Protein AF-A0A6N9Q193-F1 (afdb_monomer)

pLDDT: mean 86.55, std 9.59, range [62.59, 97.06]

Mean predicted aligned error: 6.19 Å

Solvent-accessible surface area (backbone atoms only — not comparable to full-atom values): 5959 Å² total; per-residue (Å²): 105,60,53,80,72,60,78,44,88,78,86,86,87,88,78,90,61,65,81,61,43,53,80,75,41,72,64,43,74,45,70,55,97,93,36,81,71,45,73,40,44,24,64,43,52,69,76,60,43,81,44,71,67,53,40,37,56,54,57,50,59,82,77,94,50,96,78,48,90,79,60,78,76,49,72,72,83,84,75,85,73,52,82,93,62,60,80,131

Foldseek 3Di:
DCVVVVVDVDDDDDDLDLVVCLVPHQKDFDDALNDGPDIDGSVCLQPPNDGPVSVQSNQQDDDDDVPCPPPDRRHDDDDGADSVDGDD

Sequence (88 aa):
ELMEKGFIKSMIFITHELPLLYNVTDDIMVMYAGQIVERGTAKEMVFDPIHPYSKGLMGSIIVPEEGTRETKLEAIPGTPPNLKHPPA

Secondary structure (DSSP, 8-state):
-TTTTTS--------S-HHHHHHH-SEEEEEETTEEEEEEEHHHHHHS--SHHHHHHHHTPPP--TTGGGPPP-PPPS----TTS---

Nearest PDB structures (foldseek):
  7z16-assembly1_J  TM=9.509E-01  e=3.028E-03  Escherichia coli
  8wdb-assembly1_D  TM=9.334E-01  e=4.275E-03  Mycobacterium tuberculosis H37Rv
  8wd9-assembly1_D  TM=8.784E-01  e=3.388E-02  Mycobacterium tuberculosis H37Rv
  4u00-assembly1_A  TM=8.670E-01  e=4.464E-02  Thermus thermophilus HB8
  3fvq-assembly1_A  TM=6.217E-01  e=1.347E-01  Neisseria gonorrhoeae FA 1090

Radius of gyration: 15.95 Å; Cα contacts (8 Å, |Δi|>4): 77; chains: 1; bounding box: 36×30×44 Å

Structure (mmCIF, N/CA/C/O backbone):
data_AF-A0A6N9Q193-F1
#
_entry.id   AF-A0A6N9Q193-F1
#
loop_
_atom_site.group_PDB
_atom_site.id
_atom_site.type_symbol
_atom_site.label_atom_id
_atom_site.label_alt_id
_atom_site.label_comp_id
_atom_site.label_asym_id
_atom_site.label_entity_id
_atom_site.label_seq_id
_atom_site.pdbx_PDB_ins_code
_atom_site.Cartn_x
_atom_site.Cartn_y
_atom_site.Cartn_z
_atom_site.occupancy
_atom_site.B_iso_or_equiv
_atom_site.auth_seq_id
_atom_site.auth_comp_id
_atom_site.auth_asym_id
_atom_site.auth_atom_id
_atom_site.pdbx_PDB_model_num
ATOM 1 N N . GLU A 1 1 ? -8.157 12.713 17.573 1.00 71.12 1 GLU A N 1
ATOM 2 C CA . GLU A 1 1 ? -9.383 13.019 18.349 1.00 71.12 1 GLU A CA 1
ATOM 3 C C . GLU A 1 1 ? -10.553 12.040 18.200 1.00 71.12 1 GLU A C 1
ATOM 5 O O . GLU A 1 1 ? -10.907 11.420 19.191 1.00 71.12 1 GLU A O 1
ATOM 10 N N . LEU A 1 2 ? -11.207 11.888 17.036 1.00 84.69 2 LEU A N 1
ATOM 11 C CA . LEU A 1 2 ? -12.426 11.050 16.942 1.00 84.69 2 LEU A CA 1
ATOM 12 C C . LEU A 1 2 ? -12.164 9.540 17.099 1.00 84.69 2 LEU A C 1
ATOM 14 O O . LEU A 1 2 ? -12.970 8.843 17.715 1.00 84.69 2 LEU A O 1
ATOM 18 N N . MET A 1 3 ? -11.035 9.049 16.574 1.00 83.88 3 MET A N 1
ATOM 19 C CA . MET A 1 3 ? -10.583 7.667 16.794 1.00 83.88 3 MET A CA 1
ATOM 20 C C . MET A 1 3 ? -10.124 7.447 18.241 1.00 83.88 3 MET A C 1
ATOM 22 O O . MET A 1 3 ? -10.534 6.479 18.866 1.00 83.88 3 MET A O 1
ATOM 26 N N . GLU A 1 4 ? -9.360 8.383 18.815 1.00 83.19 4 GLU A N 1
ATOM 27 C CA . GLU A 1 4 ? -8.894 8.307 20.214 1.00 83.19 4 GLU A CA 1
ATOM 28 C C . GLU A 1 4 ? -10.047 8.316 21.224 1.00 83.19 4 GLU A C 1
ATOM 30 O O . GLU A 1 4 ? -10.014 7.585 22.208 1.00 83.19 4 GLU A O 1
ATOM 35 N N . LYS A 1 5 ? -11.100 9.104 20.965 1.00 91.94 5 LYS A N 1
ATOM 36 C CA . LYS A 1 5 ? -12.331 9.112 21.773 1.00 91.94 5 LYS A CA 1
ATOM 37 C C . LYS A 1 5 ? -13.198 7.859 21.559 1.00 91.94 5 LYS A C 1
ATOM 39 O O . LYS A 1 5 ? -14.223 7.719 22.218 1.00 91.94 5 LYS A O 1
ATOM 44 N N . GLY A 1 6 ? -12.819 6.961 20.644 1.00 88.88 6 GLY A N 1
ATOM 45 C CA . GLY A 1 6 ? -13.503 5.690 20.390 1.00 88.88 6 GLY A CA 1
ATOM 46 C C . GLY A 1 6 ? -14.796 5.791 19.575 1.00 88.88 6 GLY A C 1
ATOM 47 O O . GLY A 1 6 ? -15.507 4.795 19.443 1.00 88.88 6 GLY A O 1
ATOM 48 N N . PHE A 1 7 ? -15.112 6.962 19.010 1.00 93.12 7 PHE A N 1
ATOM 49 C CA . PHE A 1 7 ? -16.292 7.136 18.154 1.00 93.12 7 PHE A CA 1
ATOM 50 C C . PHE A 1 7 ? -16.106 6.497 16.774 1.00 93.12 7 PHE A C 1
ATOM 52 O O . PHE A 1 7 ? -17.068 6.006 16.187 1.00 93.12 7 PHE A O 1
ATOM 59 N N . ILE A 1 8 ? -14.870 6.473 16.268 1.00 91.12 8 ILE A N 1
ATOM 60 C CA . ILE A 1 8 ? -14.497 5.804 15.017 1.00 91.12 8 ILE A CA 1
ATOM 61 C C . ILE A 1 8 ? -13.609 4.608 15.362 1.00 91.12 8 ILE A C 1
ATOM 63 O O . ILE A 1 8 ? -12.551 4.783 15.958 1.00 91.12 8 ILE A O 1
ATOM 67 N N . LYS A 1 9 ? -14.037 3.399 14.978 1.00 90.94 9 LYS A N 1
ATOM 68 C CA . LYS A 1 9 ? -13.303 2.145 15.241 1.00 90.94 9 LYS A CA 1
ATOM 69 C C . LYS A 1 9 ? -12.427 1.677 14.079 1.00 90.94 9 LYS A C 1
ATOM 71 O O . LYS A 1 9 ? -11.508 0.901 14.293 1.00 90.94 9 LYS A O 1
ATOM 76 N N . SER A 1 10 ? -12.743 2.097 12.858 1.00 92.62 10 SER A N 1
ATOM 77 C CA . SER A 1 10 ? -12.024 1.729 11.638 1.00 92.62 10 SER A CA 1
ATOM 78 C C . SER A 1 10 ? -12.263 2.795 10.574 1.00 92.62 10 SER A C 1
ATOM 80 O O . SER A 1 10 ? -13.299 3.468 10.588 1.00 92.62 10 SER A O 1
ATOM 82 N N . MET A 1 11 ? -11.300 2.953 9.672 1.00 92.25 11 MET A N 1
ATOM 83 C CA . MET A 1 11 ? -11.359 3.880 8.553 1.00 92.25 11 MET A CA 1
ATOM 84 C C . MET A 1 11 ? -10.770 3.211 7.315 1.00 92.25 11 MET A C 1
ATOM 86 O O . MET A 1 11 ? -9.807 2.456 7.415 1.00 92.25 11 MET A O 1
ATOM 90 N N . ILE A 1 12 ? -11.355 3.497 6.154 1.00 93.75 12 ILE A N 1
ATOM 91 C CA . ILE A 1 12 ? -10.834 3.066 4.859 1.00 93.75 12 ILE A CA 1
ATOM 92 C C . ILE A 1 12 ? -10.483 4.321 4.073 1.00 93.75 12 ILE A C 1
ATOM 94 O O . ILE A 1 12 ? -11.328 5.198 3.890 1.00 93.75 12 ILE A O 1
ATOM 98 N N . PHE A 1 13 ? -9.243 4.383 3.599 1.00 93.75 13 PHE A N 1
ATOM 99 C CA . PHE A 1 13 ? -8.766 5.433 2.711 1.00 93.75 13 PHE A CA 1
ATOM 100 C C . PHE A 1 13 ? -8.665 4.895 1.287 1.00 93.75 13 PHE A C 1
ATOM 102 O O . PHE A 1 13 ? -8.159 3.797 1.067 1.00 93.75 13 PHE A O 1
ATOM 109 N N . ILE A 1 14 ? -9.137 5.679 0.317 1.00 94.06 14 ILE A N 1
ATOM 110 C CA . ILE A 1 14 ? -9.031 5.366 -1.110 1.00 94.06 14 ILE A CA 1
ATOM 111 C C . ILE A 1 14 ? -8.281 6.516 -1.771 1.00 94.06 14 ILE A C 1
ATOM 113 O O . ILE A 1 14 ? -8.730 7.660 -1.734 1.00 94.06 14 ILE A O 1
ATOM 117 N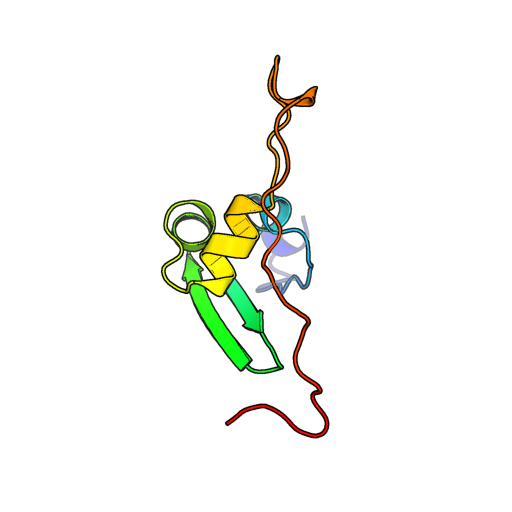 N . THR A 1 15 ? -7.126 6.214 -2.356 1.00 91.56 15 THR A N 1
ATOM 118 C CA . THR A 1 15 ? -6.265 7.190 -3.030 1.00 91.56 15 THR A CA 1
ATOM 119 C C . THR A 1 15 ? -5.445 6.512 -4.125 1.00 91.56 15 THR A C 1
ATOM 121 O O . THR A 1 15 ? -5.328 5.288 -4.155 1.00 91.56 15 THR A O 1
ATOM 124 N N . HIS A 1 16 ? -4.883 7.318 -5.021 1.00 89.88 16 HIS A N 1
ATOM 125 C CA . HIS A 1 16 ? -3.866 6.905 -5.991 1.00 89.88 16 HIS A CA 1
ATOM 126 C C . HIS A 1 16 ? -2.434 7.155 -5.483 1.00 89.88 16 HIS A C 1
ATOM 128 O O . HIS A 1 16 ? -1.484 6.656 -6.074 1.00 89.88 16 HIS A O 1
ATOM 134 N N . GLU A 1 17 ? -2.278 7.897 -4.383 1.00 82.88 17 GLU A N 1
ATOM 135 C CA . GLU A 1 17 ? -0.986 8.271 -3.802 1.00 82.88 17 GLU A CA 1
ATOM 136 C C . GLU A 1 17 ? -0.577 7.295 -2.690 1.00 82.88 17 GLU A C 1
ATOM 138 O O . GLU A 1 17 ? -0.977 7.430 -1.531 1.00 82.88 17 GLU A 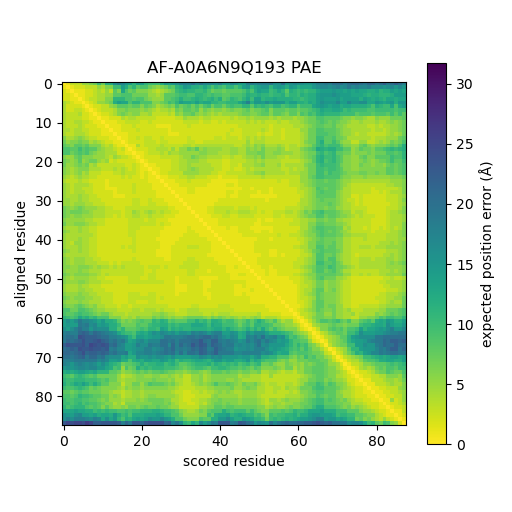O 1
ATOM 143 N N . LEU A 1 18 ? 0.237 6.301 -3.040 1.00 81.06 18 LEU A N 1
ATOM 144 C CA . LEU A 1 18 ? 0.731 5.278 -2.111 1.00 81.06 18 LEU A CA 1
ATOM 145 C C . LEU A 1 18 ? 1.635 5.809 -0.973 1.00 81.06 18 LEU A C 1
ATOM 147 O O . LEU A 1 18 ? 1.481 5.311 0.145 1.00 81.06 18 LEU A O 1
ATOM 151 N N . PRO A 1 19 ? 2.507 6.830 -1.161 1.00 76.25 19 PRO A N 1
ATOM 152 C CA . PRO A 1 19 ? 3.336 7.370 -0.071 1.00 76.25 19 PRO A CA 1
ATOM 153 C C . PRO A 1 19 ? 2.527 7.915 1.106 1.00 76.25 19 PRO A C 1
ATOM 155 O O . PRO A 1 19 ? 2.968 7.872 2.256 1.00 76.25 19 PRO A O 1
ATOM 158 N N . LEU A 1 20 ? 1.327 8.430 0.826 1.00 84.25 20 LEU A N 1
ATOM 159 C CA . LEU A 1 20 ? 0.427 8.929 1.856 1.00 84.25 20 LEU A CA 1
ATOM 160 C C . LEU A 1 20 ? -0.054 7.787 2.757 1.00 84.25 20 LEU A C 1
ATOM 162 O O . LEU A 1 20 ? -0.079 7.941 3.978 1.00 84.25 20 LEU A O 1
ATOM 166 N N . LEU A 1 21 ? -0.407 6.644 2.160 1.00 87.19 21 LEU A N 1
ATOM 167 C CA . LEU A 1 21 ? -1.001 5.514 2.875 1.00 87.19 21 LEU A CA 1
ATOM 168 C C . LEU A 1 21 ? -0.056 4.909 3.912 1.00 87.19 21 LEU A C 1
ATOM 170 O O . LEU A 1 21 ? -0.520 4.534 4.987 1.00 87.19 21 LEU A O 1
ATOM 174 N N . TYR A 1 22 ? 1.254 4.905 3.648 1.00 87.06 22 TYR A N 1
ATOM 175 C CA . TYR A 1 22 ? 2.259 4.399 4.589 1.00 87.06 22 TYR A CA 1
ATOM 176 C C . TYR A 1 22 ? 2.158 5.026 5.988 1.00 87.06 22 TYR A C 1
ATOM 178 O O . TYR A 1 22 ? 2.393 4.360 6.990 1.00 87.06 22 TYR A O 1
ATOM 186 N N . ASN A 1 23 ? 1.797 6.310 6.059 1.00 87.31 23 ASN A N 1
ATOM 187 C CA . ASN A 1 23 ? 1.783 7.070 7.309 1.00 87.31 23 ASN A CA 1
ATOM 188 C C . ASN A 1 23 ? 0.419 7.074 8.013 1.00 87.31 23 ASN A C 1
ATOM 190 O O . ASN A 1 23 ? 0.326 7.545 9.145 1.00 87.31 23 ASN A O 1
ATOM 194 N N . VAL A 1 24 ? -0.645 6.619 7.343 1.00 90.56 24 VAL A N 1
ATOM 195 C CA . VAL A 1 24 ? -2.031 6.793 7.821 1.00 90.56 24 VAL A CA 1
ATOM 196 C C . VAL A 1 24 ? -2.835 5.496 7.875 1.00 90.56 24 VAL A C 1
ATOM 198 O O . VAL A 1 24 ? -3.990 5.524 8.297 1.00 90.56 24 VAL A O 1
ATOM 201 N N . THR A 1 25 ? -2.256 4.371 7.448 1.00 94.12 25 THR A N 1
ATOM 202 C CA . THR A 1 25 ? -2.931 3.066 7.414 1.00 94.12 25 THR A CA 1
ATOM 203 C C . THR A 1 25 ? -2.070 1.960 8.005 1.00 94.12 25 THR A C 1
ATOM 205 O O . THR A 1 25 ? -0.846 2.001 7.907 1.00 94.12 25 THR A O 1
ATOM 208 N N . ASP A 1 26 ? -2.725 0.957 8.592 1.00 94.69 26 ASP A N 1
ATOM 209 C CA . ASP A 1 26 ? -2.074 -0.272 9.060 1.00 94.69 26 ASP A CA 1
ATOM 210 C C . ASP A 1 26 ? -1.840 -1.258 7.897 1.00 94.69 26 ASP A C 1
ATOM 212 O O . ASP A 1 26 ? -0.759 -1.831 7.746 1.00 94.69 26 ASP A O 1
ATOM 216 N N . ASP A 1 27 ? -2.853 -1.398 7.036 1.00 95.50 27 ASP A N 1
ATOM 217 C CA . ASP A 1 27 ? -2.894 -2.297 5.882 1.00 95.50 27 ASP A CA 1
ATOM 218 C C . ASP A 1 27 ? -3.098 -1.502 4.585 1.00 95.50 27 ASP A C 1
ATOM 220 O O . ASP A 1 27 ? -3.887 -0.554 4.541 1.00 95.50 27 ASP A O 1
ATOM 224 N N . ILE A 1 28 ? -2.474 -1.962 3.497 1.00 95.88 28 ILE A N 1
ATOM 225 C CA . ILE A 1 28 ? -2.675 -1.421 2.148 1.00 95.88 28 ILE A CA 1
ATOM 226 C C . ILE A 1 28 ? -3.188 -2.532 1.223 1.00 95.88 28 ILE A C 1
ATOM 228 O O . ILE A 1 28 ? -2.711 -3.668 1.244 1.00 95.88 28 ILE A O 1
ATOM 232 N N . MET A 1 29 ? -4.167 -2.188 0.384 1.00 95.75 29 MET A N 1
ATOM 233 C CA . MET A 1 29 ? -4.682 -3.038 -0.690 1.00 95.75 29 MET A CA 1
ATOM 234 C C . MET A 1 29 ? -4.491 -2.331 -2.029 1.00 95.75 29 MET A C 1
ATOM 236 O O . MET A 1 29 ? -4.942 -1.197 -2.201 1.00 95.75 29 MET A O 1
ATOM 240 N N . VAL A 1 30 ? -3.868 -3.008 -2.991 1.00 95.44 30 VAL A N 1
ATOM 241 C CA . VAL A 1 30 ? -3.730 -2.511 -4.363 1.00 95.44 30 VAL A CA 1
ATOM 242 C C . VAL A 1 30 ? -4.774 -3.186 -5.236 1.00 95.44 30 VAL A C 1
ATOM 244 O O . VAL A 1 30 ? -4.912 -4.412 -5.253 1.00 95.44 30 VAL A O 1
ATOM 247 N N . MET A 1 31 ? -5.507 -2.366 -5.986 1.00 94.19 31 MET A N 1
ATOM 248 C CA . MET A 1 31 ? -6.470 -2.831 -6.972 1.00 94.19 31 MET A CA 1
ATOM 249 C C . MET A 1 31 ? -5.998 -2.528 -8.390 1.00 94.19 31 MET A C 1
ATOM 251 O O . MET A 1 31 ? -5.451 -1.460 -8.668 1.00 94.19 31 MET A O 1
ATOM 255 N N . TYR A 1 32 ? -6.282 -3.450 -9.302 1.00 93.00 32 TYR A N 1
ATOM 256 C CA .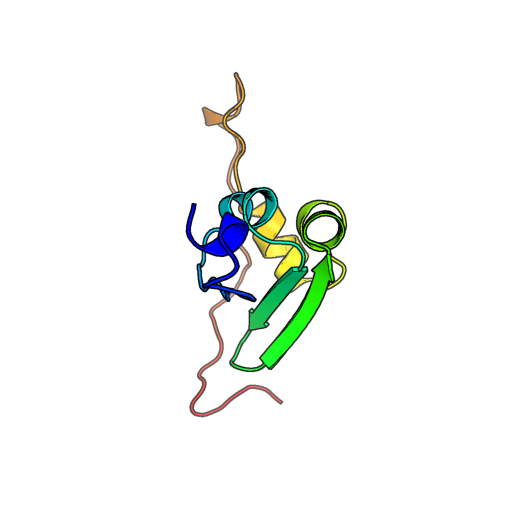 TYR A 1 32 ? -6.120 -3.260 -10.736 1.00 93.00 32 TYR A CA 1
ATOM 257 C C . TYR A 1 32 ? -7.288 -3.913 -11.466 1.00 93.00 32 TYR A C 1
ATOM 259 O O . TYR A 1 32 ? -7.703 -5.017 -11.128 1.00 93.00 32 TYR A O 1
ATOM 267 N N . ALA A 1 33 ? -7.852 -3.209 -12.447 1.00 91.94 33 ALA A N 1
ATOM 268 C CA . ALA A 1 33 ? -8.990 -3.685 -13.234 1.00 91.94 33 ALA A CA 1
ATOM 269 C C . ALA A 1 33 ? -10.192 -4.192 -12.401 1.00 91.94 33 ALA A C 1
ATOM 271 O O . ALA A 1 33 ? -10.872 -5.145 -12.774 1.00 91.94 33 ALA A O 1
ATOM 272 N N . GLY A 1 34 ? -10.455 -3.556 -11.254 1.00 91.38 34 GLY A N 1
ATOM 273 C CA . GLY A 1 34 ? -11.544 -3.937 -10.347 1.00 91.38 34 GLY A CA 1
ATOM 274 C C . GLY A 1 34 ? -11.260 -5.169 -9.482 1.00 91.38 34 GLY A C 1
ATOM 275 O O . GLY A 1 34 ? -12.150 -5.601 -8.756 1.00 91.38 34 GLY A O 1
ATOM 276 N N . GLN A 1 35 ? -10.046 -5.720 -9.528 1.00 91.50 35 GLN A N 1
ATOM 277 C CA . GLN A 1 35 ? -9.612 -6.853 -8.712 1.00 91.50 35 GLN A CA 1
ATOM 278 C C . GLN A 1 35 ? -8.577 -6.402 -7.683 1.00 91.50 35 GLN A C 1
ATOM 280 O O . GLN A 1 35 ? -7.737 -5.552 -7.981 1.00 91.50 35 GLN A O 1
ATOM 285 N N . ILE A 1 36 ? -8.617 -6.981 -6.482 1.00 95.19 36 ILE A N 1
ATOM 286 C CA . ILE A 1 36 ? -7.527 -6.836 -5.511 1.00 95.19 36 ILE A CA 1
ATOM 287 C C . ILE A 1 36 ? -6.381 -7.712 -6.007 1.00 95.19 36 ILE A C 1
ATOM 289 O O . ILE A 1 36 ? -6.523 -8.931 -6.070 1.00 95.19 36 ILE A O 1
ATOM 293 N N . VAL A 1 37 ? -5.268 -7.086 -6.376 1.00 95.38 37 VAL A N 1
ATOM 294 C CA . VAL A 1 37 ? -4.089 -7.794 -6.894 1.00 95.38 37 VAL A CA 1
ATOM 295 C C . VAL A 1 37 ? -3.044 -8.044 -5.818 1.00 95.38 37 VAL A C 1
ATOM 297 O O . VAL A 1 37 ? -2.245 -8.966 -5.946 1.00 95.38 37 VAL A O 1
ATOM 300 N N . GLU A 1 38 ? -3.059 -7.251 -4.747 1.00 97.06 38 GLU A N 1
ATOM 301 C CA . GLU A 1 38 ? -2.157 -7.433 -3.618 1.00 97.06 38 GLU A CA 1
ATOM 302 C C . GLU A 1 38 ? -2.716 -6.797 -2.341 1.00 97.06 38 GLU A C 1
ATOM 304 O O . GLU A 1 38 ? -3.391 -5.765 -2.385 1.00 97.06 38 GLU A O 1
ATOM 309 N N . ARG A 1 39 ? -2.428 -7.424 -1.199 1.00 96.62 39 ARG A N 1
ATOM 310 C CA . ARG A 1 39 ? -2.716 -6.916 0.142 1.00 96.62 39 ARG A CA 1
ATOM 311 C C . ARG A 1 39 ? -1.571 -7.301 1.068 1.00 96.62 39 ARG A C 1
ATOM 313 O O . ARG A 1 39 ? -1.187 -8.468 1.093 1.00 96.62 39 ARG A O 1
ATOM 320 N N . GLY A 1 40 ? -1.136 -6.357 1.887 1.00 95.75 40 GLY A N 1
ATOM 321 C CA . GLY A 1 40 ? -0.155 -6.582 2.942 1.00 95.75 40 GLY A CA 1
ATOM 322 C C . GLY A 1 40 ? -0.191 -5.459 3.968 1.00 95.75 40 GLY A C 1
ATOM 323 O O . GLY A 1 40 ? -0.984 -4.516 3.846 1.00 95.75 40 GLY A O 1
ATOM 324 N N . THR A 1 41 ? 0.686 -5.547 4.963 1.00 96.44 41 THR A N 1
ATOM 325 C CA . THR A 1 41 ? 0.918 -4.423 5.874 1.00 96.44 41 THR A CA 1
ATOM 326 C C . THR A 1 41 ? 1.421 -3.214 5.086 1.00 96.44 41 THR A C 1
ATOM 328 O O . THR A 1 41 ? 2.055 -3.360 4.034 1.00 96.44 41 THR A O 1
ATOM 331 N N . ALA A 1 42 ? 1.198 -2.004 5.599 1.00 93.75 42 ALA A N 1
ATOM 332 C CA . ALA A 1 42 ? 1.692 -0.787 4.956 1.00 93.75 42 ALA A CA 1
ATOM 333 C C . ALA A 1 42 ? 3.208 -0.838 4.676 1.00 93.75 42 ALA A C 1
ATOM 335 O O . ALA A 1 42 ? 3.672 -0.352 3.646 1.00 93.75 42 ALA A O 1
ATOM 336 N N . LYS A 1 43 ? 3.978 -1.489 5.557 1.00 93.00 43 LYS A N 1
ATOM 337 C CA . LYS A 1 43 ? 5.420 -1.690 5.391 1.00 93.00 43 LYS A CA 1
ATOM 338 C C . LYS A 1 43 ? 5.753 -2.638 4.237 1.00 93.00 43 LYS A C 1
ATOM 340 O O . LYS A 1 43 ? 6.585 -2.291 3.406 1.00 93.00 43 LYS A O 1
ATOM 345 N N . GLU A 1 44 ? 5.133 -3.812 4.181 1.00 94.44 44 GLU A N 1
ATOM 346 C CA . GLU A 1 44 ? 5.373 -4.780 3.099 1.00 94.44 44 GLU A CA 1
ATOM 347 C C . GLU A 1 44 ? 5.014 -4.172 1.745 1.00 94.44 44 GLU A C 1
ATOM 349 O O . GLU A 1 44 ? 5.822 -4.195 0.826 1.00 94.44 44 GLU A O 1
ATOM 354 N N . MET A 1 45 ? 3.854 -3.522 1.653 1.00 93.38 45 MET A N 1
ATOM 355 C CA . MET A 1 45 ? 3.375 -2.956 0.393 1.00 93.38 45 MET A CA 1
ATOM 356 C C . MET A 1 45 ? 4.277 -1.850 -0.161 1.00 93.38 45 MET A C 1
ATOM 358 O O . MET A 1 45 ? 4.364 -1.694 -1.376 1.00 93.38 45 MET A O 1
ATOM 362 N N . VAL A 1 46 ? 4.944 -1.087 0.707 1.00 90.06 46 VAL A N 1
ATOM 363 C CA . VAL A 1 46 ? 5.817 0.024 0.302 1.00 90.06 46 VAL A CA 1
ATOM 364 C C . VAL A 1 46 ? 7.243 -0.440 0.015 1.00 90.06 46 VAL A C 1
ATOM 366 O O . VAL A 1 46 ? 7.853 0.044 -0.935 1.00 90.06 46 VAL A O 1
ATOM 369 N N . PHE A 1 47 ? 7.785 -1.360 0.817 1.00 90.81 47 PHE A N 1
ATOM 370 C CA . PHE A 1 47 ? 9.204 -1.731 0.744 1.00 90.81 47 PHE A CA 1
ATOM 371 C C . PHE A 1 47 ? 9.480 -3.061 0.039 1.00 90.81 47 PHE A C 1
ATOM 373 O O . PHE A 1 47 ? 10.574 -3.230 -0.494 1.00 90.81 47 PHE A O 1
ATOM 380 N N . ASP A 1 48 ? 8.530 -3.996 0.036 1.00 93.62 48 ASP A N 1
ATOM 381 C CA . ASP A 1 48 ? 8.672 -5.313 -0.596 1.00 93.62 48 ASP A CA 1
ATOM 382 C C . ASP A 1 48 ? 7.359 -5.784 -1.260 1.00 93.62 48 ASP A C 1
ATOM 384 O O . ASP A 1 48 ? 6.841 -6.856 -0.936 1.00 93.62 48 ASP A O 1
ATOM 388 N N . PRO A 1 49 ? 6.770 -4.992 -2.182 1.00 93.88 49 PRO A N 1
ATOM 389 C CA . PRO A 1 49 ? 5.601 -5.444 -2.925 1.00 93.88 49 PRO A CA 1
ATOM 390 C C . PRO A 1 49 ? 5.973 -6.628 -3.821 1.00 93.88 49 PRO A C 1
ATOM 392 O O . PRO A 1 49 ? 6.990 -6.609 -4.515 1.00 93.88 49 PRO A O 1
ATOM 395 N N . ILE A 1 50 ? 5.124 -7.647 -3.871 1.00 96.00 50 ILE A N 1
ATOM 396 C CA . ILE A 1 50 ? 5.345 -8.886 -4.621 1.00 96.00 50 ILE A CA 1
ATOM 397 C C . ILE A 1 50 ? 4.775 -8.772 -6.037 1.00 96.00 50 ILE A C 1
ATOM 399 O O . ILE A 1 50 ? 5.423 -9.208 -6.998 1.00 96.00 50 ILE A O 1
ATOM 403 N N . HIS A 1 51 ? 3.584 -8.187 -6.197 1.00 95.75 51 HIS A N 1
ATOM 404 C CA . HIS A 1 51 ? 2.895 -8.167 -7.483 1.00 95.75 51 HIS A CA 1
ATOM 405 C C . HIS A 1 51 ? 3.594 -7.202 -8.464 1.00 95.75 51 HIS A C 1
ATOM 407 O O . HIS A 1 51 ? 3.886 -6.061 -8.094 1.00 95.75 51 HIS A O 1
ATOM 413 N N . PRO A 1 52 ? 3.824 -7.584 -9.741 1.00 93.62 52 PRO A N 1
ATOM 414 C CA . PRO A 1 52 ? 4.534 -6.737 -10.710 1.00 93.62 52 PRO A CA 1
ATOM 415 C C . PRO A 1 52 ? 3.928 -5.339 -10.872 1.00 93.62 52 PRO A C 1
ATOM 417 O O . PRO A 1 52 ? 4.651 -4.355 -10.980 1.00 93.62 52 PRO A O 1
ATOM 420 N N . TYR A 1 53 ? 2.595 -5.248 -10.840 1.00 92.88 53 TYR A N 1
ATOM 421 C CA . TYR A 1 53 ? 1.892 -3.964 -10.860 1.00 92.88 53 TYR A CA 1
ATOM 422 C C . TYR A 1 53 ? 2.215 -3.101 -9.630 1.00 92.88 53 TYR A C 1
ATOM 424 O O . TYR A 1 53 ? 2.570 -1.941 -9.796 1.00 92.88 53 TYR A O 1
ATOM 432 N N . SER A 1 54 ? 2.167 -3.659 -8.416 1.00 93.12 54 SER A N 1
ATOM 433 C CA . SER A 1 54 ? 2.497 -2.932 -7.184 1.00 93.12 54 SER A CA 1
ATOM 434 C C . SER A 1 54 ? 3.961 -2.485 -7.156 1.00 93.12 54 SER A C 1
ATOM 436 O O . SER A 1 54 ? 4.239 -1.350 -6.778 1.00 93.12 54 SER A O 1
ATOM 438 N N . LYS A 1 55 ? 4.892 -3.327 -7.634 1.00 92.06 55 LYS A N 1
ATOM 439 C CA . LYS A 1 55 ? 6.304 -2.948 -7.835 1.00 92.06 55 LYS A CA 1
ATOM 440 C C . LYS A 1 55 ? 6.440 -1.759 -8.779 1.00 92.06 55 LYS A C 1
ATOM 442 O O . LYS A 1 55 ? 7.143 -0.805 -8.461 1.00 92.06 55 LYS A O 1
ATOM 447 N N . GLY A 1 56 ? 5.743 -1.809 -9.915 1.00 90.94 56 GLY A N 1
ATOM 448 C CA . GLY A 1 56 ? 5.713 -0.712 -10.877 1.00 90.94 56 GLY A CA 1
ATOM 449 C C . GLY A 1 56 ? 5.178 0.579 -10.258 1.00 90.94 56 GLY A C 1
ATOM 450 O O . GLY A 1 56 ? 5.782 1.629 -10.439 1.00 90.94 56 GLY A O 1
ATOM 451 N N . LEU A 1 57 ? 4.102 0.496 -9.467 1.00 90.31 57 LEU A N 1
ATOM 452 C CA . LEU A 1 57 ? 3.545 1.656 -8.771 1.00 90.31 57 LEU A CA 1
ATOM 453 C C . LEU A 1 57 ? 4.544 2.269 -7.783 1.00 90.31 57 LEU A C 1
ATOM 455 O O . LEU A 1 57 ? 4.691 3.487 -7.774 1.00 90.31 57 LEU A O 1
ATOM 459 N N . MET A 1 58 ? 5.252 1.451 -6.994 1.00 87.44 58 MET A N 1
ATOM 460 C CA . MET A 1 58 ? 6.286 1.958 -6.083 1.00 87.44 58 MET A CA 1
ATOM 461 C C . MET A 1 58 ? 7.464 2.585 -6.830 1.00 87.44 58 MET A C 1
ATOM 463 O O . MET A 1 58 ? 7.941 3.644 -6.434 1.00 87.44 58 MET A O 1
ATOM 467 N N . GLY A 1 59 ? 7.899 1.981 -7.938 1.00 84.25 59 GLY A N 1
ATOM 468 C CA . GLY A 1 59 ? 8.966 2.527 -8.786 1.00 84.25 59 GLY A CA 1
ATOM 469 C C . GLY A 1 59 ? 8.592 3.832 -9.500 1.00 84.25 59 GLY A C 1
ATOM 470 O O . GLY A 1 59 ? 9.471 4.612 -9.860 1.00 84.25 59 GLY A O 1
ATOM 471 N N . SER A 1 60 ? 7.296 4.106 -9.677 1.00 84.19 60 SER A N 1
ATOM 472 C CA . SER A 1 60 ? 6.798 5.367 -10.240 1.00 84.19 60 SER A CA 1
ATOM 473 C C . SER A 1 60 ? 6.720 6.515 -9.217 1.00 84.19 60 SER A C 1
ATOM 475 O O . SER A 1 60 ? 6.345 7.628 -9.589 1.00 84.19 60 SER A O 1
ATOM 477 N N . ILE A 1 61 ? 7.070 6.282 -7.948 1.00 80.44 61 ILE A N 1
ATOM 478 C CA . ILE A 1 61 ? 7.118 7.307 -6.896 1.00 80.44 61 ILE A CA 1
ATOM 479 C C . ILE A 1 61 ? 8.527 7.912 -6.841 1.00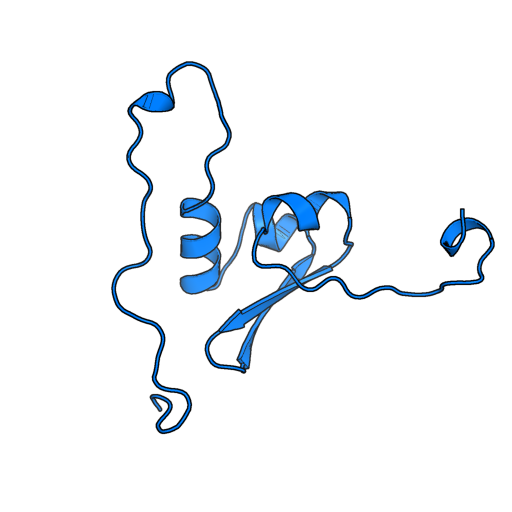 80.44 61 ILE A C 1
ATOM 481 O O . ILE A 1 61 ? 9.516 7.193 -6.737 1.00 80.44 61 ILE A O 1
ATOM 485 N N . ILE A 1 62 ? 8.626 9.246 -6.831 1.00 70.31 62 ILE A N 1
ATOM 486 C CA . ILE A 1 62 ? 9.880 9.956 -6.530 1.00 70.31 62 ILE A CA 1
ATOM 487 C C . ILE A 1 62 ? 9.873 10.429 -5.083 1.00 70.31 62 ILE A C 1
ATOM 489 O O . ILE A 1 62 ? 8.974 11.157 -4.661 1.00 70.31 62 ILE A O 1
ATOM 493 N N . VAL A 1 63 ? 10.947 10.110 -4.365 1.00 69.56 63 VAL A N 1
ATOM 494 C CA . VAL A 1 63 ? 11.343 10.846 -3.165 1.00 69.56 63 VAL A CA 1
ATOM 495 C C . VAL A 1 63 ? 12.259 11.990 -3.621 1.00 69.56 63 VAL A C 1
ATOM 497 O O . VAL A 1 63 ? 13.281 11.728 -4.260 1.00 69.56 63 VAL A O 1
ATOM 500 N N . PRO A 1 64 ? 11.896 13.266 -3.393 1.00 66.12 64 PRO A N 1
ATOM 501 C CA . PRO A 1 64 ? 12.744 14.384 -3.782 1.00 66.12 64 PRO A CA 1
ATOM 502 C C . PRO A 1 64 ? 14.019 14.377 -2.927 1.00 66.12 64 PRO A C 1
ATOM 504 O O . PRO A 1 64 ? 13.980 14.737 -1.754 1.00 66.12 64 PRO A O 1
ATOM 507 N N . GLU A 1 65 ? 15.145 13.985 -3.517 1.00 68.12 65 GLU A N 1
ATOM 508 C CA . GLU A 1 65 ? 16.480 14.066 -2.922 1.00 68.12 65 GLU A CA 1
ATOM 509 C C . GLU A 1 65 ? 17.358 14.999 -3.769 1.00 68.12 65 GLU A C 1
ATOM 511 O O . GLU A 1 65 ? 17.085 15.254 -4.948 1.00 68.12 65 GLU A O 1
ATOM 516 N N . GLU A 1 66 ? 18.412 15.562 -3.175 1.00 65.00 66 GLU A N 1
ATOM 517 C CA . GLU A 1 66 ? 19.359 16.385 -3.930 1.00 65.00 66 GLU A CA 1
ATOM 518 C C . GLU A 1 66 ? 19.961 15.561 -5.083 1.00 65.00 66 GLU A C 1
ATOM 520 O O . GLU A 1 66 ? 20.60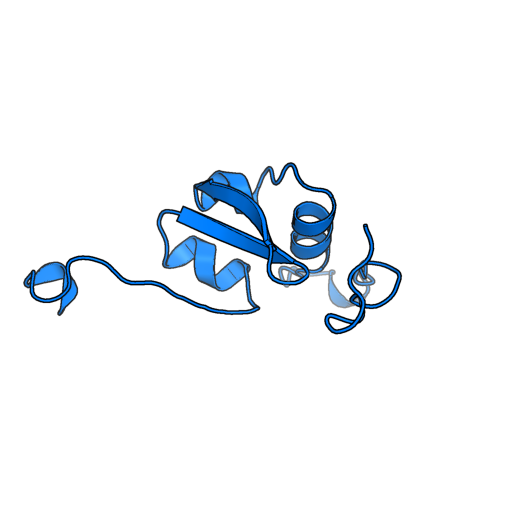1 14.538 -4.867 1.00 65.00 66 GLU A O 1
ATOM 525 N N . GLY A 1 67 ? 19.727 15.996 -6.326 1.00 66.81 67 GLY A N 1
ATOM 526 C CA . GLY A 1 67 ? 20.195 15.304 -7.533 1.00 66.81 67 GLY A CA 1
ATOM 527 C C . GLY A 1 67 ? 19.138 14.488 -8.287 1.00 66.81 67 GLY A C 1
ATOM 528 O O . GLY A 1 67 ? 19.401 14.100 -9.423 1.00 66.81 67 GLY A O 1
ATOM 529 N N . THR A 1 68 ? 17.919 14.299 -7.760 1.00 65.81 68 THR A N 1
ATOM 530 C CA . THR A 1 68 ? 16.881 13.504 -8.458 1.00 65.81 68 THR A CA 1
ATOM 531 C C . THR A 1 68 ? 16.131 14.248 -9.569 1.00 65.81 68 THR A C 1
ATOM 533 O O . THR A 1 68 ? 15.290 13.671 -10.256 1.00 65.81 68 THR A O 1
ATOM 536 N N . ARG A 1 69 ? 16.457 15.527 -9.814 1.00 62.59 69 ARG A N 1
ATOM 537 C CA . ARG A 1 69 ? 15.839 16.347 -10.878 1.00 62.59 69 ARG A CA 1
ATOM 538 C C . ARG A 1 69 ? 16.044 15.791 -12.289 1.00 62.59 69 ARG A C 1
ATOM 540 O O . ARG A 1 69 ? 15.224 16.074 -13.157 1.00 62.59 69 ARG A O 1
ATOM 547 N N . GLU A 1 70 ? 17.117 15.036 -12.5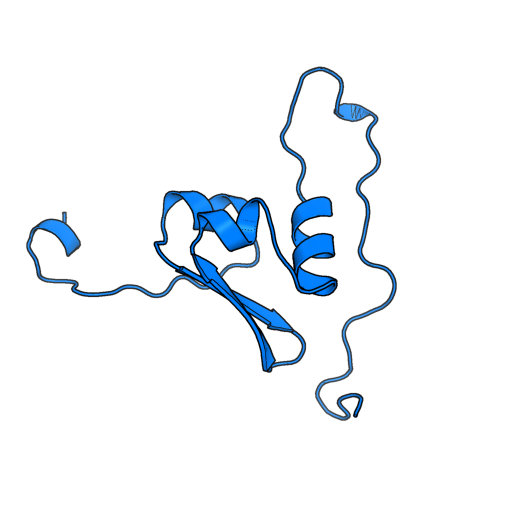17 1.00 67.25 70 GLU A N 1
ATOM 548 C CA . GLU A 1 70 ? 17.418 14.428 -13.821 1.00 67.25 70 GLU A CA 1
ATOM 549 C C . GLU A 1 70 ? 17.019 12.947 -13.903 1.00 67.25 70 GLU A C 1
ATOM 551 O O . GLU A 1 70 ? 17.142 12.325 -14.960 1.00 67.25 70 GLU A O 1
ATOM 556 N N . THR A 1 71 ? 16.512 12.362 -12.813 1.00 70.56 71 THR A N 1
ATOM 557 C CA . THR A 1 71 ? 16.105 10.957 -12.788 1.00 70.56 71 THR A CA 1
ATOM 558 C C . THR A 1 71 ? 14.781 10.795 -13.528 1.00 70.56 71 THR A C 1
ATOM 560 O O . THR A 1 71 ? 13.753 11.359 -13.151 1.00 70.56 71 THR A O 1
ATOM 563 N N . LYS A 1 72 ? 14.796 10.025 -14.617 1.00 69.31 72 LYS A N 1
ATOM 564 C CA . LYS A 1 72 ? 13.590 9.747 -15.396 1.00 69.31 72 LYS A CA 1
ATOM 565 C C . LYS A 1 72 ? 12.700 8.770 -14.629 1.00 69.31 72 LYS A C 1
ATOM 567 O O . LYS A 1 72 ?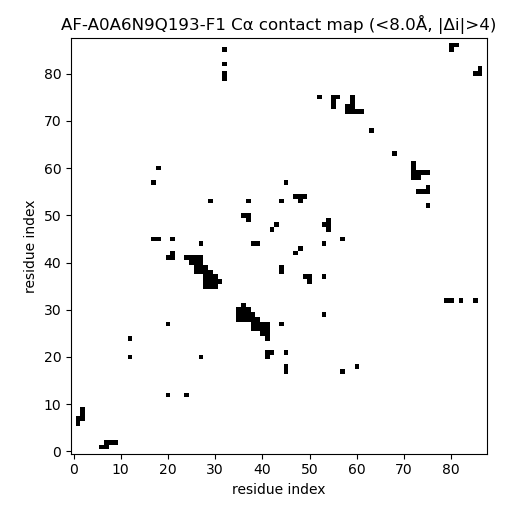 13.143 7.676 -14.300 1.00 69.31 72 LYS A O 1
ATOM 572 N N . LEU A 1 73 ? 11.446 9.156 -14.402 1.00 72.31 73 LEU A N 1
ATOM 573 C CA . LEU A 1 73 ? 10.418 8.268 -13.859 1.00 72.31 73 LEU A CA 1
ATOM 574 C C . LEU A 1 73 ? 10.262 7.019 -14.725 1.00 72.31 73 LEU A C 1
ATOM 576 O O . LEU A 1 73 ? 10.039 7.123 -15.937 1.00 72.31 73 LEU A O 1
ATOM 580 N N . GLU A 1 74 ? 10.315 5.849 -14.094 1.00 74.50 74 GLU A N 1
ATOM 581 C CA . GLU A 1 74 ? 9.891 4.612 -14.732 1.00 74.50 74 GLU A CA 1
ATOM 582 C C . GLU A 1 74 ? 8.363 4.544 -14.718 1.00 74.50 74 GLU A C 1
ATOM 584 O O . GLU A 1 74 ? 7.722 4.411 -13.675 1.00 74.50 74 GLU A O 1
ATOM 589 N N . ALA A 1 75 ? 7.773 4.679 -15.904 1.00 82.81 75 ALA A N 1
ATOM 590 C CA . ALA A 1 75 ? 6.349 4.473 -16.105 1.00 82.81 75 ALA A CA 1
ATOM 591 C C . ALA A 1 75 ? 6.065 2.990 -16.352 1.00 82.81 75 ALA A C 1
ATOM 593 O O . ALA A 1 75 ? 6.796 2.319 -17.084 1.00 82.81 75 ALA A O 1
ATOM 594 N N . ILE A 1 76 ? 4.948 2.502 -15.814 1.00 87.25 76 ILE A N 1
ATOM 595 C CA . ILE A 1 76 ? 4.427 1.179 -16.15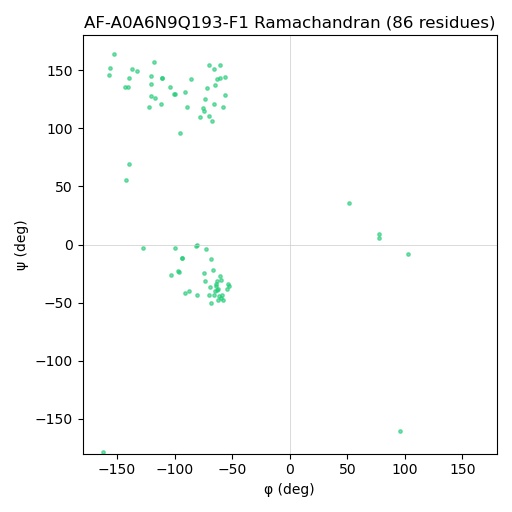9 1.00 87.25 76 ILE A CA 1
ATOM 596 C C . ILE A 1 76 ? 4.009 1.204 -17.642 1.00 87.25 76 ILE A C 1
ATOM 598 O O . ILE A 1 76 ? 3.172 2.028 -18.020 1.00 87.25 76 ILE A O 1
ATOM 602 N N . PRO A 1 77 ? 4.575 0.344 -18.507 1.00 86.62 77 PRO A N 1
ATOM 603 C CA . PRO A 1 77 ? 4.260 0.351 -19.929 1.00 86.62 77 PRO A CA 1
ATOM 604 C C . PRO A 1 77 ? 2.833 -0.144 -20.202 1.00 86.62 77 PRO A C 1
ATOM 606 O O . PRO A 1 77 ? 2.28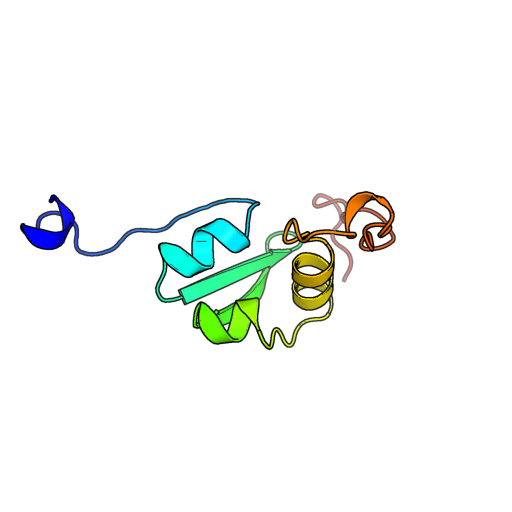4 -0.967 -19.472 1.00 86.62 77 PRO A O 1
ATOM 609 N N . GLY A 1 78 ? 2.261 0.303 -21.322 1.00 88.75 78 GLY A N 1
ATOM 610 C CA . GLY A 1 78 ? 0.931 -0.104 -21.774 1.00 88.75 78 GLY A CA 1
ATOM 611 C C . GLY A 1 78 ? -0.174 0.872 -21.371 1.00 88.75 78 GLY A C 1
ATOM 612 O O . GLY A 1 78 ? 0.073 2.047 -21.114 1.00 88.75 78 GLY A O 1
ATOM 613 N N . THR A 1 79 ? -1.417 0.392 -21.382 1.00 89.88 79 THR A N 1
ATOM 614 C CA . THR A 1 79 ? -2.603 1.165 -20.980 1.00 89.88 79 THR A CA 1
ATOM 615 C C . THR A 1 79 ? -3.522 0.294 -20.123 1.00 89.88 79 THR A C 1
ATOM 617 O O . THR A 1 79 ? -3.515 -0.928 -20.303 1.00 89.88 79 THR A O 1
ATOM 620 N N . PRO A 1 80 ? -4.307 0.880 -19.198 1.00 90.50 80 PRO A N 1
ATOM 621 C CA . PRO A 1 80 ? -5.270 0.120 -18.410 1.00 90.50 80 PRO A CA 1
ATOM 622 C C . PRO A 1 80 ? -6.260 -0.648 -19.301 1.00 90.50 80 PRO A C 1
ATOM 624 O O . PRO A 1 80 ? -6.669 -0.134 -20.347 1.00 90.50 80 PRO A O 1
ATOM 627 N N . PRO A 1 81 ? -6.683 -1.859 -18.902 1.00 90.69 81 PRO A N 1
ATOM 628 C CA . PRO A 1 81 ? -7.595 -2.665 -19.692 1.00 90.69 81 PRO A CA 1
ATOM 629 C C . PRO A 1 81 ? -8.970 -2.011 -19.797 1.00 90.69 81 PRO A C 1
ATOM 631 O O . PRO A 1 81 ? -9.448 -1.336 -18.882 1.00 90.69 81 PRO A O 1
ATOM 634 N N . ASN A 1 82 ? -9.655 -2.283 -20.905 1.00 91.19 82 ASN A N 1
ATOM 635 C CA . ASN A 1 82 ? -11.048 -1.898 -21.055 1.00 91.19 82 ASN A CA 1
ATOM 636 C C . ASN A 1 82 ? -11.923 -2.751 -20.127 1.00 91.19 82 ASN A C 1
ATOM 638 O O . ASN A 1 82 ? -12.136 -3.930 -20.382 1.00 91.19 82 ASN A O 1
ATOM 642 N N . LEU A 1 83 ? -12.496 -2.147 -19.087 1.00 90.44 83 LEU A N 1
ATOM 643 C CA . LEU A 1 83 ? -13.313 -2.879 -18.111 1.00 90.44 83 LEU A CA 1
ATOM 644 C C . LEU A 1 83 ? -14.650 -3.397 -18.667 1.00 90.44 83 LEU A C 1
ATOM 646 O O . LEU A 1 83 ? -15.282 -4.229 -18.026 1.00 90.44 83 LEU A O 1
ATOM 650 N N . LYS A 1 84 ? -15.087 -2.952 -19.856 1.00 90.69 84 LYS A N 1
ATOM 651 C CA . LYS A 1 84 ? -16.238 -3.559 -20.556 1.00 90.69 84 LYS A CA 1
ATOM 652 C C . LYS A 1 84 ? -15.886 -4.912 -21.185 1.00 90.69 84 LYS A C 1
ATOM 654 O O . LYS A 1 84 ? -16.776 -5.728 -21.402 1.00 90.69 84 LYS A O 1
ATOM 659 N N . HIS A 1 85 ? -14.604 -5.130 -21.475 1.00 86.31 85 HIS A N 1
ATOM 660 C CA . HIS A 1 85 ? -14.052 -6.347 -22.070 1.00 86.31 85 HIS A CA 1
ATOM 661 C C . HIS A 1 85 ? -12.720 -6.674 -21.377 1.00 86.31 85 HIS A C 1
ATOM 663 O O . HIS A 1 85 ? -11.658 -6.473 -21.976 1.00 86.31 85 HIS A O 1
ATOM 669 N N . PRO A 1 86 ? -12.758 -7.078 -20.093 1.00 79.75 86 PRO A N 1
ATOM 670 C CA . PRO A 1 86 ? -11.541 -7.295 -19.331 1.00 79.75 86 PRO A CA 1
ATOM 671 C C . PRO A 1 86 ? -10.722 -8.438 -19.954 1.00 79.75 86 PRO A C 1
ATOM 673 O O . PRO A 1 86 ? -11.308 -9.410 -20.441 1.00 79.75 86 PRO A O 1
ATOM 676 N N . PRO A 1 87 ? -9.382 -8.329 -19.969 1.00 73.81 87 PRO A N 1
ATOM 677 C CA . PRO A 1 87 ? -8.520 -9.434 -20.361 1.00 73.81 87 PRO A CA 1
ATOM 678 C C . PRO A 1 87 ? -8.742 -10.625 -19.417 1.00 73.81 87 PRO A C 1
ATOM 680 O O . PRO A 1 87 ? -9.018 -10.428 -18.233 1.00 73.81 87 PRO A O 1
ATOM 683 N N . ALA A 1 88 ? -8.676 -11.831 -19.986 1.00 62.59 88 ALA A N 1
ATOM 684 C CA . ALA A 1 88 ? -8.864 -13.098 -19.280 1.00 62.59 88 ALA A CA 1
ATOM 685 C C . ALA A 1 88 ? -7.691 -13.433 -18.352 1.00 62.59 88 ALA A C 1
ATOM 687 O O . ALA A 1 88 ? -6.547 -13.050 -18.693 1.00 62.59 88 ALA A O 1
#